Protein AF-V5GTF8-F1 (afdb_monomer_lite)

Organism: Ixodes ricinus (NCBI:txid34613)

Radius of gyration: 15.08 Å; chains: 1; bounding box: 33×26×38 Å

Structure (mmCIF, N/CA/C/O backbone):
data_AF-V5GTF8-F1
#
_entry.id   AF-V5GTF8-F1
#
loop_
_atom_site.group_PDB
_atom_site.id
_atom_site.type_symbol
_atom_site.label_atom_id
_atom_site.label_alt_id
_atom_site.label_comp_id
_atom_site.label_asym_id
_atom_site.label_entity_id
_atom_site.label_seq_id
_atom_site.pdbx_PDB_ins_code
_atom_sit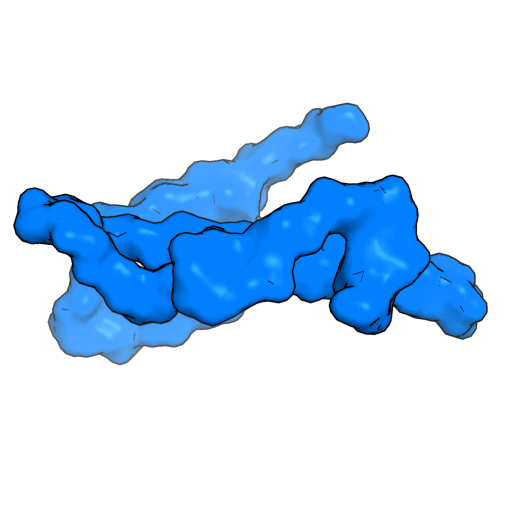e.Cartn_x
_atom_site.Cartn_y
_atom_site.Cartn_z
_atom_site.occupancy
_atom_site.B_iso_or_equiv
_atom_site.auth_seq_id
_atom_site.auth_comp_id
_atom_site.auth_asym_id
_atom_site.auth_atom_id
_atom_site.pdbx_PDB_model_num
ATOM 1 N N . ASP A 1 1 ? -12.548 -4.554 -15.352 1.00 60.28 1 ASP A N 1
ATOM 2 C CA . ASP A 1 1 ? -12.093 -4.417 -16.750 1.00 60.28 1 ASP A CA 1
ATOM 3 C C . ASP A 1 1 ? -10.646 -3.901 -16.921 1.00 60.28 1 ASP A C 1
ATOM 5 O O . ASP A 1 1 ? -9.759 -4.722 -17.110 1.00 60.28 1 ASP A O 1
ATOM 9 N N . VAL A 1 2 ? -10.324 -2.600 -16.779 1.00 63.62 2 VAL A N 1
ATOM 10 C CA . VAL A 1 2 ? -8.935 -2.079 -16.979 1.00 63.62 2 VAL A CA 1
ATOM 11 C C . VAL A 1 2 ? -7.894 -2.730 -16.055 1.00 63.62 2 VAL A C 1
ATOM 13 O O . VAL A 1 2 ? -6.796 -3.081 -16.496 1.00 63.62 2 VAL A O 1
ATOM 16 N N . LEU A 1 3 ? -8.240 -2.931 -14.781 1.00 60.81 3 LEU A N 1
ATOM 17 C CA . LEU A 1 3 ? -7.376 -3.572 -13.784 1.00 60.81 3 LEU A CA 1
ATOM 18 C C . LEU A 1 3 ? -7.127 -5.053 -14.102 1.00 60.81 3 LEU A C 1
ATOM 20 O O . LEU A 1 3 ? -5.975 -5.464 -14.189 1.00 60.81 3 LEU A O 1
ATOM 24 N N . GLN A 1 4 ? -8.174 -5.832 -14.384 1.00 65.06 4 GLN A N 1
ATOM 25 C CA . GLN A 1 4 ? -8.052 -7.240 -14.797 1.00 65.06 4 GLN A CA 1
ATOM 26 C C . GLN A 1 4 ? -7.216 -7.383 -16.078 1.00 65.06 4 GLN A C 1
ATOM 28 O O . GLN A 1 4 ? -6.276 -8.179 -16.114 1.00 65.06 4 GLN A O 1
ATOM 33 N N . ARG A 1 5 ? -7.474 -6.545 -17.098 1.00 67.50 5 ARG A N 1
ATOM 34 C CA . ARG A 1 5 ? -6.698 -6.525 -18.351 1.00 67.50 5 ARG A CA 1
ATOM 35 C C . ARG A 1 5 ? -5.227 -6.185 -18.120 1.00 67.50 5 ARG A C 1
ATOM 37 O O . ARG A 1 5 ? -4.349 -6.784 -18.738 1.00 67.50 5 ARG A O 1
ATOM 44 N N . THR A 1 6 ? -4.943 -5.247 -17.218 1.00 62.81 6 THR A N 1
ATOM 45 C CA . THR A 1 6 ? -3.562 -4.862 -16.897 1.00 62.81 6 THR A CA 1
ATOM 46 C C . THR A 1 6 ? -2.850 -5.938 -16.080 1.00 62.81 6 THR A C 1
ATOM 48 O O . THR A 1 6 ? -1.669 -6.199 -16.304 1.00 62.81 6 THR A O 1
ATOM 51 N N . LEU A 1 7 ? -3.559 -6.591 -15.159 1.00 64.88 7 LEU A N 1
ATOM 52 C CA . LEU A 1 7 ? -3.003 -7.615 -14.280 1.00 64.88 7 LEU A CA 1
ATOM 53 C C . LEU A 1 7 ? -2.896 -8.996 -14.935 1.00 64.88 7 LEU A C 1
ATOM 55 O O . LEU A 1 7 ? -2.104 -9.808 -14.457 1.00 64.88 7 LEU A O 1
ATOM 59 N N . LYS A 1 8 ? -3.645 -9.244 -16.020 1.00 65.75 8 LYS A N 1
ATOM 60 C CA . LYS A 1 8 ? -3.833 -10.568 -16.639 1.00 65.75 8 LYS A CA 1
ATOM 61 C C . LYS A 1 8 ? -4.272 -11.622 -15.612 1.00 65.75 8 LYS A C 1
ATOM 63 O O . LYS A 1 8 ? -3.759 -12.739 -15.588 1.00 65.75 8 LYS A O 1
ATOM 68 N N . LYS A 1 9 ? -5.171 -11.226 -14.712 1.00 64.56 9 LYS A N 1
ATOM 69 C CA . LYS A 1 9 ? -5.733 -12.069 -13.654 1.00 64.56 9 LYS A CA 1
ATOM 70 C C . LYS A 1 9 ? -7.237 -11.846 -13.612 1.00 64.56 9 LYS A C 1
ATOM 72 O O . LYS A 1 9 ? -7.671 -10.691 -13.612 1.00 64.56 9 LYS A O 1
ATOM 77 N N . ASP A 1 10 ? -7.993 -12.935 -13.534 1.00 66.50 10 ASP A N 1
ATOM 78 C CA . ASP A 1 10 ? -9.406 -12.871 -13.183 1.00 66.50 10 ASP A CA 1
ATOM 79 C C . ASP A 1 10 ? -9.510 -12.583 -11.692 1.00 66.50 10 ASP A C 1
ATOM 81 O O . ASP A 1 10 ? -9.294 -13.442 -10.840 1.00 66.50 10 ASP A O 1
ATOM 85 N N . LEU A 1 11 ? -9.759 -11.316 -11.386 1.00 64.75 11 LEU A N 1
ATOM 86 C CA . LEU A 1 11 ? -10.114 -10.879 -10.048 1.00 64.75 11 LEU A CA 1
ATOM 87 C C . LEU A 1 11 ? -11.633 -10.781 -9.999 1.00 64.75 11 LEU A C 1
ATOM 89 O O . LEU A 1 11 ? -12.208 -10.059 -10.815 1.00 64.75 11 LEU A O 1
ATOM 93 N N . CYS A 1 12 ? -12.280 -11.465 -9.060 1.00 66.06 12 CYS A N 1
ATOM 94 C CA . CYS A 1 12 ? -13.686 -11.206 -8.765 1.00 66.06 12 CYS A CA 1
ATOM 95 C C . CYS A 1 12 ? -13.748 -9.841 -8.069 1.00 66.06 12 CYS A C 1
ATOM 97 O O . CYS A 1 12 ? -13.490 -9.749 -6.876 1.00 66.06 12 CYS A O 1
ATOM 99 N N . VAL A 1 13 ? -13.928 -8.777 -8.857 1.00 64.00 13 VAL A N 1
ATOM 100 C CA . VAL A 1 13 ? -14.062 -7.394 -8.386 1.00 64.00 13 VAL A CA 1
ATOM 101 C C . VAL A 1 13 ? -15.472 -6.948 -8.728 1.00 64.00 13 VAL A C 1
ATOM 103 O O . VAL A 1 13 ? -15.736 -6.438 -9.815 1.00 64.00 13 VAL A O 1
ATOM 106 N N . ASP A 1 14 ? -16.374 -7.194 -7.798 1.00 65.50 14 ASP A N 1
ATOM 107 C CA . ASP A 1 14 ? -17.745 -6.713 -7.779 1.00 65.50 14 ASP A CA 1
ATOM 108 C C . ASP A 1 14 ? -18.013 -5.981 -6.452 1.00 65.50 14 ASP A C 1
ATOM 110 O O . ASP A 1 14 ? -17.181 -5.952 -5.539 1.00 65.50 14 ASP A O 1
ATOM 114 N N . HIS A 1 15 ? -19.189 -5.370 -6.342 1.00 58.78 15 HIS A N 1
ATOM 115 C CA . HIS A 1 15 ? -19.606 -4.613 -5.154 1.00 58.78 15 HIS A CA 1
ATOM 116 C C . HIS A 1 15 ? -19.722 -5.482 -3.884 1.00 58.78 15 HIS A C 1
ATOM 118 O O . HIS A 1 15 ? -19.861 -4.944 -2.789 1.00 58.78 15 HIS A O 1
ATOM 124 N N . PHE A 1 16 ? -19.679 -6.813 -4.018 1.00 61.81 16 PHE A N 1
ATOM 125 C CA . PHE A 1 16 ? -19.723 -7.770 -2.914 1.00 61.81 16 PHE A CA 1
ATOM 126 C C . PHE A 1 16 ? -18.328 -8.251 -2.487 1.00 61.81 16 PHE A C 1
ATOM 128 O O . PHE A 1 16 ? -18.189 -8.822 -1.406 1.00 61.81 16 PHE A O 1
ATOM 135 N N . THR A 1 17 ? -17.297 -8.023 -3.303 1.00 63.66 17 THR A N 1
ATOM 136 C CA . THR A 1 17 ? -15.939 -8.564 -3.118 1.00 63.66 17 THR A CA 1
ATOM 137 C C . THR A 1 17 ? -14.884 -7.505 -2.820 1.00 63.66 17 THR A C 1
ATOM 139 O O . THR A 1 17 ? -13.904 -7.845 -2.167 1.00 63.66 17 THR A O 1
ATOM 142 N N . ILE A 1 18 ? -15.093 -6.242 -3.214 1.00 63.03 18 ILE A N 1
ATOM 143 C CA . ILE A 1 18 ? -14.372 -5.095 -2.635 1.00 63.03 18 ILE A CA 1
ATOM 144 C C . ILE A 1 18 ? -15.337 -4.347 -1.726 1.00 63.03 18 ILE A C 1
ATOM 146 O O . ILE A 1 18 ? -16.244 -3.664 -2.210 1.00 63.03 18 ILE A O 1
ATOM 150 N N . ARG A 1 19 ? -15.173 -4.497 -0.413 1.00 64.31 19 ARG A N 1
ATOM 151 C CA . ARG A 1 19 ? -16.118 -3.962 0.573 1.00 64.31 19 ARG A CA 1
ATOM 152 C C . ARG A 1 19 ? -15.491 -2.797 1.332 1.00 64.31 19 ARG A C 1
ATOM 154 O O . ARG A 1 19 ? -14.413 -2.882 1.885 1.00 64.31 19 ARG A O 1
ATOM 161 N N . PHE A 1 20 ? -16.168 -1.656 1.353 1.00 58.94 20 PHE A N 1
ATOM 162 C CA . PHE A 1 20 ? -15.676 -0.473 2.075 1.00 58.94 20 PHE A CA 1
ATOM 163 C C . PHE A 1 20 ? -16.199 -0.398 3.518 1.00 58.94 20 PHE A C 1
ATOM 165 O O . PHE A 1 20 ? -15.873 0.543 4.237 1.00 58.94 20 PHE A O 1
ATOM 172 N N . LEU A 1 21 ? -17.026 -1.366 3.931 1.00 61.25 21 LEU A N 1
ATOM 173 C CA . LEU A 1 21 ? -17.653 -1.435 5.247 1.00 61.25 21 LEU A CA 1
ATOM 174 C C . LEU A 1 21 ? -17.401 -2.807 5.885 1.00 61.25 21 LEU A C 1
ATOM 176 O O . LEU A 1 21 ? -17.469 -3.810 5.166 1.00 61.25 21 LEU A O 1
ATOM 180 N N . PRO A 1 22 ? -17.179 -2.861 7.209 1.00 65.06 22 PRO A N 1
ATOM 181 C CA . PRO A 1 22 ? -17.044 -4.125 7.912 1.00 65.06 22 PRO A CA 1
ATOM 182 C C . PRO A 1 22 ? -18.336 -4.941 7.884 1.00 65.06 22 PRO A C 1
ATOM 184 O O . PRO A 1 22 ? -19.436 -4.393 7.991 1.00 65.06 22 PRO A O 1
ATOM 187 N N . ILE A 1 23 ? -18.199 -6.258 7.745 1.00 65.81 23 ILE A N 1
ATOM 188 C CA . ILE A 1 23 ? -19.331 -7.199 7.684 1.00 65.81 23 ILE A CA 1
ATOM 189 C C . ILE A 1 23 ? -19.624 -7.756 9.071 1.00 65.81 23 ILE A C 1
ATOM 191 O O . ILE A 1 23 ? -20.782 -7.956 9.442 1.00 65.81 23 ILE A O 1
ATOM 195 N N . GLU A 1 24 ? -18.565 -8.000 9.839 1.00 75.00 24 GLU A N 1
ATOM 196 C CA . GLU A 1 24 ? -18.646 -8.576 11.172 1.00 75.00 24 GLU A CA 1
ATOM 197 C C . GLU A 1 24 ? -18.427 -7.518 12.252 1.00 75.00 24 GLU A C 1
ATOM 199 O O . GLU A 1 24 ? -17.638 -6.579 12.116 1.00 75.00 24 GLU A O 1
ATOM 204 N N . LYS A 1 25 ? -19.126 -7.682 13.380 1.00 70.50 25 LYS A N 1
ATOM 205 C CA . LYS A 1 25 ? -18.875 -6.857 14.563 1.00 70.50 25 LYS A CA 1
ATOM 206 C C . LYS A 1 25 ? -17.446 -7.110 15.046 1.00 70.50 25 LYS A C 1
ATOM 208 O O . LYS A 1 25 ? -17.130 -8.223 15.450 1.00 70.50 25 LYS A O 1
ATOM 213 N N . GLY A 1 26 ? -16.621 -6.065 15.043 1.00 70.75 26 GLY A N 1
ATOM 214 C CA . GLY A 1 26 ? -15.213 -6.131 15.450 1.00 70.75 26 GLY A CA 1
ATOM 215 C C . GLY A 1 26 ? -14.220 -6.186 14.288 1.00 70.75 26 GLY A C 1
ATOM 216 O O . GLY A 1 26 ? -13.015 -6.118 14.521 1.00 70.75 26 GLY A O 1
ATOM 217 N N . GLU A 1 27 ? -14.692 -6.252 13.041 1.00 7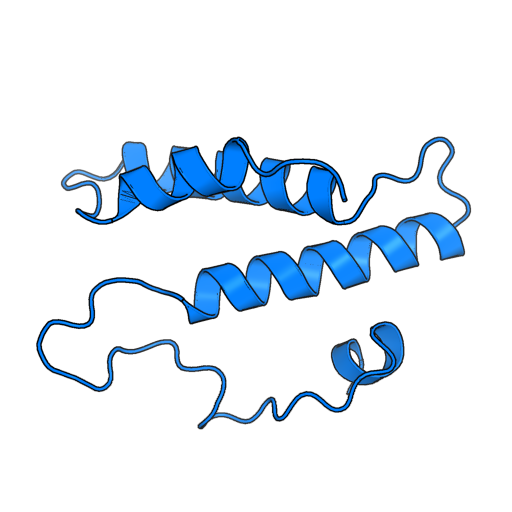8.56 27 GLU A N 1
ATOM 218 C CA . GLU A 1 27 ? -13.834 -6.040 11.880 1.00 78.56 27 GLU A CA 1
ATOM 219 C C . GLU A 1 27 ? -13.508 -4.542 11.766 1.00 78.56 27 GLU A C 1
ATOM 221 O O . GLU A 1 27 ? -14.326 -3.730 11.356 1.00 78.56 27 GLU A O 1
ATOM 226 N N . ASN A 1 28 ? -12.305 -4.158 12.189 1.00 81.69 28 ASN A N 1
ATOM 227 C CA . ASN A 1 28 ? -11.870 -2.756 12.171 1.00 81.69 28 ASN A CA 1
ATOM 228 C C . ASN A 1 28 ? -10.772 -2.490 11.131 1.00 81.69 28 ASN A C 1
ATOM 230 O O . ASN A 1 28 ? -10.467 -1.332 10.849 1.00 81.69 28 ASN A O 1
ATOM 234 N N . VAL A 1 29 ? -10.161 -3.543 10.576 1.00 87.94 29 VAL A N 1
ATOM 235 C CA . VAL A 1 29 ? -9.028 -3.442 9.645 1.00 87.94 29 VAL A CA 1
ATOM 236 C C . VAL A 1 29 ? -9.531 -3.300 8.203 1.00 87.94 29 VAL A C 1
ATOM 238 O O . VAL A 1 29 ? -10.235 -4.187 7.727 1.00 87.94 29 VAL A O 1
ATOM 241 N N . PRO A 1 30 ? -9.132 -2.255 7.455 1.00 87.12 30 PRO A N 1
ATOM 242 C CA . PRO A 1 30 ? -9.602 -2.032 6.091 1.00 87.12 30 PRO A CA 1
ATOM 243 C C . PRO A 1 30 ? -8.765 -2.822 5.070 1.00 87.12 30 PRO A C 1
ATOM 245 O O . PRO A 1 30 ? 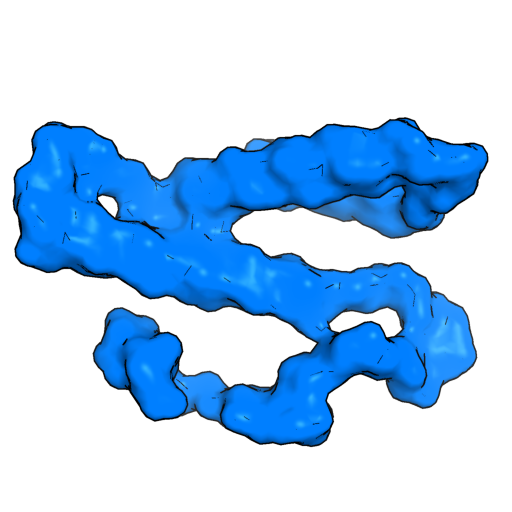-7.975 -2.252 4.313 1.00 87.12 30 PRO A O 1
ATOM 248 N N . TYR A 1 31 ? -8.923 -4.146 5.024 1.00 84.94 31 TYR A N 1
ATOM 249 C CA . TYR A 1 31 ? -8.170 -4.997 4.088 1.00 84.94 31 TYR A CA 1
ATOM 250 C C . TYR A 1 31 ? -8.420 -4.650 2.616 1.00 84.94 31 TYR A C 1
ATOM 252 O O . TYR A 1 31 ? -7.495 -4.711 1.803 1.00 84.94 31 TYR A O 1
ATOM 260 N N . ASP A 1 32 ? -9.627 -4.202 2.279 1.00 82.62 32 ASP A N 1
ATOM 261 C CA . ASP A 1 32 ? -9.967 -3.722 0.941 1.00 82.62 32 ASP A CA 1
ATOM 262 C C . ASP A 1 32 ? -9.136 -2.508 0.517 1.00 82.62 32 ASP A C 1
ATOM 264 O O . ASP A 1 32 ? -8.725 -2.413 -0.641 1.00 82.62 32 ASP A O 1
ATOM 268 N N . MET A 1 33 ? -8.797 -1.617 1.458 1.00 86.81 33 MET A N 1
ATOM 269 C CA . MET A 1 33 ? -7.877 -0.510 1.196 1.00 86.81 33 MET A CA 1
ATOM 270 C C . MET A 1 33 ? -6.489 -1.046 0.836 1.00 86.81 33 MET A C 1
ATOM 272 O O . MET A 1 33 ? -5.911 -0.626 -0.165 1.00 86.81 33 MET A O 1
ATOM 276 N N . PHE A 1 34 ? -5.955 -2.006 1.600 1.00 88.94 34 PHE A N 1
ATOM 277 C CA . PHE A 1 34 ? -4.644 -2.600 1.307 1.00 88.94 34 PHE A CA 1
ATOM 278 C C . PHE A 1 34 ? -4.632 -3.302 -0.054 1.00 88.94 34 PHE A C 1
ATOM 280 O O . PHE A 1 34 ? -3.682 -3.144 -0.825 1.00 88.94 34 PHE A O 1
ATOM 287 N N . MET A 1 35 ? -5.707 -4.021 -0.382 1.00 87.44 35 MET A N 1
ATOM 288 C CA . MET A 1 35 ? -5.879 -4.646 -1.688 1.00 87.44 35 MET A CA 1
ATOM 289 C C . MET A 1 35 ? -5.908 -3.596 -2.805 1.00 87.44 35 MET A C 1
ATOM 291 O O . MET A 1 35 ? -5.177 -3.735 -3.785 1.00 87.44 35 MET A O 1
ATOM 295 N N . ALA A 1 36 ? -6.686 -2.522 -2.653 1.00 86.50 36 ALA A N 1
ATOM 296 C CA . ALA A 1 36 ? -6.772 -1.448 -3.639 1.00 86.50 36 ALA A CA 1
ATOM 297 C C . ALA A 1 36 ? -5.415 -0.765 -3.879 1.00 86.50 36 ALA A C 1
ATOM 299 O O . ALA A 1 36 ? -5.019 -0.579 -5.033 1.00 86.50 36 ALA A O 1
ATOM 300 N N . LEU A 1 37 ? -4.664 -0.464 -2.812 1.00 92.44 37 LEU A N 1
ATOM 301 C CA . LEU A 1 37 ? -3.308 0.082 -2.913 1.00 92.44 37 LEU A CA 1
ATOM 302 C C . LEU A 1 37 ? -2.374 -0.877 -3.665 1.00 92.44 37 LEU A C 1
ATOM 304 O O . LEU A 1 37 ? -1.650 -0.454 -4.565 1.00 92.44 37 LEU A O 1
ATOM 308 N N . GLY A 1 38 ? -2.420 -2.177 -3.358 1.00 91.75 38 GLY A N 1
ATOM 309 C CA . GLY A 1 38 ? -1.612 -3.192 -4.041 1.00 91.75 38 GLY A CA 1
ATOM 310 C C . GLY A 1 38 ? -1.940 -3.309 -5.532 1.00 91.75 38 GLY A C 1
ATOM 311 O O . GLY A 1 38 ? -1.044 -3.312 -6.381 1.00 91.75 38 GLY A O 1
ATOM 312 N N . LEU A 1 39 ? -3.230 -3.348 -5.867 1.00 90.00 39 LEU A N 1
ATOM 313 C CA . LEU A 1 39 ? -3.722 -3.401 -7.243 1.00 90.00 39 LEU A CA 1
ATOM 314 C C . LEU A 1 39 ? -3.298 -2.168 -8.048 1.00 90.00 39 LEU A C 1
ATOM 316 O O . LEU A 1 39 ? -2.818 -2.299 -9.179 1.00 90.00 39 LEU A O 1
ATOM 320 N N . TYR A 1 40 ? -3.427 -0.980 -7.460 1.00 91.06 40 TYR A N 1
ATOM 321 C CA . TYR A 1 40 ? -2.985 0.260 -8.082 1.00 91.06 40 TYR A CA 1
ATOM 322 C C . TYR A 1 40 ? -1.469 0.270 -8.310 1.00 91.06 40 TYR A C 1
ATOM 324 O O . TYR A 1 40 ? -1.022 0.605 -9.406 1.00 91.06 40 TYR A O 1
ATOM 332 N N . SER A 1 41 ? -0.669 -0.184 -7.345 1.00 94.38 41 SER A N 1
ATOM 333 C CA . SER A 1 41 ? 0.788 -0.278 -7.496 1.00 94.38 41 SER A CA 1
ATOM 334 C C . SER A 1 41 ? 1.223 -1.231 -8.609 1.00 94.38 41 SER A C 1
ATOM 336 O O . SER A 1 41 ? 2.142 -0.926 -9.373 1.00 94.38 41 SER A O 1
ATOM 338 N N . LEU A 1 42 ? 0.538 -2.370 -8.754 1.00 92.19 42 LEU A N 1
ATOM 339 C CA . LEU A 1 42 ? 0.767 -3.305 -9.859 1.00 92.19 42 LEU A CA 1
ATOM 340 C C . LEU A 1 42 ? 0.414 -2.689 -11.217 1.00 92.19 42 LEU A C 1
ATOM 342 O O . LEU A 1 42 ? 1.114 -2.926 -12.206 1.00 92.19 42 LEU A O 1
ATOM 346 N N . TRP A 1 43 ? -0.675 -1.921 -11.281 1.00 91.31 43 TRP A N 1
ATOM 347 C CA . TRP A 1 43 ? -1.060 -1.187 -12.483 1.00 91.31 43 TRP A CA 1
ATOM 348 C C . TRP A 1 43 ? -0.027 -0.105 -12.827 1.00 91.31 43 TRP A C 1
ATOM 350 O O . TRP A 1 43 ? 0.463 -0.077 -13.956 1.00 91.31 43 TRP A O 1
ATOM 360 N N . ARG A 1 44 ? 0.381 0.717 -11.850 1.00 91.56 44 ARG A N 1
ATOM 361 C CA . ARG A 1 44 ? 1.379 1.786 -12.018 1.00 91.56 44 ARG A CA 1
ATOM 362 C C . ARG A 1 44 ? 2.726 1.265 -12.490 1.00 91.56 44 ARG A C 1
ATOM 364 O O . ARG A 1 44 ? 3.262 1.804 -13.451 1.00 91.56 44 ARG A O 1
ATOM 371 N N . SER A 1 45 ? 3.233 0.198 -11.878 1.00 93.50 45 SER A N 1
ATOM 372 C CA . SER A 1 45 ? 4.509 -0.404 -12.277 1.00 93.50 45 SER A CA 1
ATOM 373 C C . SER A 1 45 ? 4.482 -0.891 -13.729 1.00 93.50 45 SER A C 1
ATOM 375 O O . SER A 1 45 ? 5.391 -0.602 -14.504 1.00 93.50 45 SER A O 1
ATOM 377 N N . ARG A 1 46 ? 3.391 -1.542 -14.157 1.00 89.75 46 ARG A N 1
ATOM 378 C CA . ARG A 1 46 ? 3.230 -1.948 -15.563 1.00 89.75 46 ARG A CA 1
ATOM 379 C C . ARG A 1 46 ? 3.099 -0.762 -16.514 1.00 89.75 46 ARG A C 1
ATOM 381 O O . ARG A 1 46 ? 3.590 -0.841 -17.639 1.00 89.75 46 ARG A O 1
ATOM 388 N N . LEU A 1 47 ? 2.420 0.303 -16.096 1.00 90.19 47 LEU A N 1
ATOM 389 C CA . LEU A 1 47 ? 2.251 1.502 -16.910 1.00 90.19 47 LEU A CA 1
ATOM 390 C C . LEU A 1 47 ? 3.581 2.242 -17.103 1.00 90.19 47 LEU A C 1
ATOM 392 O O . LEU A 1 47 ? 3.885 2.624 -18.227 1.00 90.19 47 LEU A O 1
ATOM 396 N N . ALA A 1 48 ? 4.397 2.351 -16.051 1.00 91.81 48 ALA A N 1
ATOM 397 C CA . ALA A 1 48 ? 5.729 2.951 -16.107 1.00 91.81 48 ALA A CA 1
ATOM 398 C C . ALA A 1 48 ? 6.633 2.247 -17.133 1.00 91.81 48 ALA A C 1
ATOM 400 O O . ALA A 1 48 ? 7.293 2.897 -17.942 1.00 91.81 48 ALA A O 1
ATOM 401 N N . VAL A 1 49 ? 6.589 0.908 -17.170 1.00 89.00 49 VAL A N 1
ATOM 402 C CA . VAL A 1 49 ? 7.292 0.112 -18.190 1.00 89.00 49 VAL A CA 1
ATOM 403 C C . VAL A 1 49 ? 6.738 0.383 -19.593 1.00 89.00 49 VAL A C 1
ATOM 405 O O . VAL A 1 49 ? 7.509 0.574 -20.528 1.00 89.00 49 VAL A O 1
ATOM 408 N N . ARG A 1 50 ? 5.408 0.434 -19.761 1.00 88.12 50 ARG A N 1
ATOM 409 C CA . ARG A 1 50 ? 4.775 0.715 -21.066 1.00 88.12 50 ARG A CA 1
ATOM 410 C C . ARG A 1 50 ? 5.099 2.106 -21.607 1.00 88.12 50 ARG A C 1
ATOM 412 O O . ARG A 1 50 ? 5.189 2.259 -22.819 1.00 88.12 50 ARG A O 1
ATOM 419 N N . HIS A 1 51 ? 5.250 3.096 -20.734 1.00 92.00 51 HIS A N 1
ATOM 420 C CA . HIS A 1 51 ? 5.601 4.465 -21.107 1.00 92.00 51 HIS A CA 1
ATOM 421 C C . HIS A 1 51 ? 7.110 4.703 -21.224 1.00 92.00 51 HIS A C 1
ATOM 423 O O . HIS A 1 51 ? 7.508 5.835 -21.480 1.00 92.00 51 HIS A O 1
ATOM 429 N N . ALA A 1 52 ? 7.938 3.664 -21.054 1.00 90.56 52 ALA A N 1
ATOM 430 C CA . ALA A 1 52 ? 9.394 3.776 -21.073 1.00 90.56 52 ALA A CA 1
ATOM 431 C C . ALA A 1 52 ? 9.915 4.879 -20.128 1.00 90.56 52 ALA A C 1
ATOM 433 O O . ALA A 1 52 ? 10.790 5.665 -20.492 1.00 90.56 52 ALA A O 1
ATOM 434 N N . GLU A 1 53 ? 9.361 4.951 -18.910 1.00 93.25 53 GLU A N 1
ATOM 435 C CA . GLU A 1 53 ? 9.895 5.833 -17.868 1.00 93.25 53 GLU A CA 1
ATOM 436 C C . GLU A 1 53 ? 11.384 5.521 -17.630 1.00 93.25 53 GLU A C 1
ATOM 438 O O . G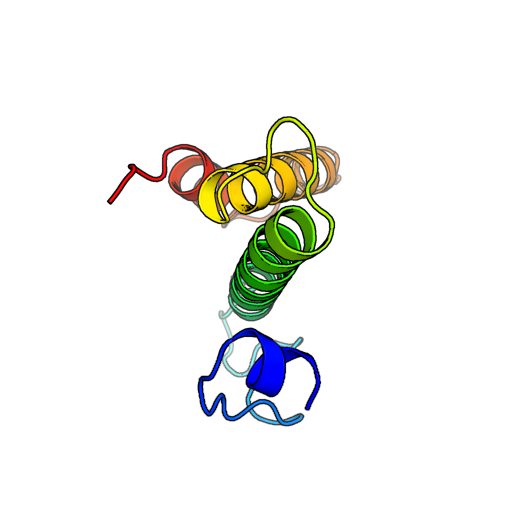LU A 1 53 ? 11.791 4.362 -17.661 1.00 93.25 53 GLU A O 1
ATOM 443 N N . VAL A 1 54 ? 12.204 6.550 -17.378 1.00 88.62 54 VAL A N 1
ATOM 444 C CA . VAL A 1 54 ? 13.676 6.420 -17.285 1.00 88.62 54 VAL A CA 1
ATOM 445 C C . VAL A 1 54 ? 14.107 5.445 -16.179 1.00 88.62 54 VAL A C 1
ATOM 447 O O . VAL A 1 54 ? 15.108 4.748 -16.320 1.00 88.62 54 VAL A O 1
ATOM 450 N N . GLN A 1 55 ? 13.351 5.385 -15.079 1.00 91.44 55 GLN A N 1
ATOM 451 C CA . GLN A 1 55 ? 13.582 4.475 -13.954 1.00 91.44 55 GLN A CA 1
ATOM 452 C C . GLN A 1 55 ? 12.232 3.956 -13.433 1.00 91.44 55 GLN A C 1
ATOM 454 O O . GLN A 1 55 ? 11.690 4.503 -12.468 1.00 91.44 55 GLN A O 1
ATOM 459 N N . PRO A 1 56 ? 11.640 2.936 -14.080 1.00 91.75 56 PRO A N 1
ATOM 460 C CA . PRO A 1 56 ? 10.337 2.432 -13.681 1.00 91.75 56 PRO A CA 1
ATOM 461 C C . PRO A 1 56 ? 10.458 1.734 -12.324 1.00 91.75 56 PRO A C 1
ATOM 463 O O . PRO A 1 56 ? 11.287 0.841 -12.135 1.00 91.75 56 PRO A O 1
ATOM 466 N N . LYS A 1 57 ? 9.620 2.129 -11.363 1.00 94.25 57 LYS A N 1
ATOM 467 C CA . LYS A 1 57 ? 9.629 1.520 -10.029 1.00 94.25 57 LYS A CA 1
ATOM 468 C C . LYS A 1 57 ? 8.905 0.171 -10.043 1.00 94.25 57 LYS A C 1
ATOM 470 O O . LYS A 1 57 ? 7.939 -0.047 -10.786 1.00 94.25 57 LYS A O 1
ATOM 475 N N . SER A 1 58 ? 9.338 -0.736 -9.170 1.00 93.94 58 SER A N 1
ATOM 476 C CA . SER A 1 58 ? 8.607 -1.980 -8.931 1.00 93.94 58 SER A CA 1
ATOM 477 C C . SER A 1 58 ? 7.269 -1.694 -8.239 1.00 93.94 58 SER A C 1
ATOM 479 O O . SER A 1 58 ? 7.096 -0.679 -7.559 1.00 93.94 58 SER A O 1
ATOM 481 N N . ALA A 1 59 ? 6.309 -2.611 -8.379 1.00 93.69 59 ALA A N 1
ATOM 482 C CA . ALA A 1 59 ? 5.026 -2.504 -7.685 1.00 93.69 59 ALA A CA 1
ATOM 483 C C . ALA A 1 59 ? 5.206 -2.418 -6.160 1.00 93.69 59 ALA A C 1
ATOM 485 O O . ALA A 1 59 ? 4.483 -1.681 -5.499 1.00 93.69 59 ALA A O 1
ATOM 486 N N . ARG A 1 60 ? 6.211 -3.111 -5.608 1.00 95.19 60 ARG A N 1
ATOM 487 C CA . ARG A 1 60 ? 6.568 -3.027 -4.187 1.00 95.19 60 ARG A CA 1
ATOM 488 C C . ARG A 1 60 ? 6.918 -1.597 -3.780 1.00 95.19 60 ARG A C 1
ATOM 490 O O . ARG A 1 60 ? 6.392 -1.117 -2.784 1.00 95.19 60 ARG A O 1
ATOM 497 N N . VAL A 1 61 ? 7.768 -0.912 -4.547 1.00 95.69 61 VAL A N 1
ATOM 498 C CA . VAL A 1 61 ? 8.182 0.462 -4.221 1.00 95.69 61 VAL A CA 1
ATOM 499 C C . VAL A 1 61 ? 6.983 1.412 -4.263 1.00 95.69 61 VAL A C 1
ATOM 501 O O . VAL A 1 61 ? 6.766 2.141 -3.300 1.00 95.69 61 VAL A O 1
ATOM 504 N N . TYR A 1 62 ? 6.148 1.350 -5.308 1.00 95.94 62 TYR A N 1
ATOM 505 C CA . TYR A 1 62 ? 4.913 2.150 -5.353 1.00 95.94 62 TYR A CA 1
ATOM 506 C C . TYR A 1 62 ? 3.976 1.846 -4.178 1.00 95.94 62 TYR A C 1
ATOM 508 O O . TYR A 1 62 ? 3.375 2.756 -3.614 1.00 95.94 62 TYR A O 1
ATOM 516 N N . PHE A 1 63 ? 3.853 0.575 -3.791 1.00 96.38 63 PHE A N 1
ATOM 517 C CA . PHE A 1 63 ? 3.011 0.171 -2.671 1.00 96.38 63 PHE A CA 1
ATOM 518 C C . PHE A 1 63 ? 3.518 0.729 -1.342 1.00 96.38 63 PHE A C 1
ATOM 520 O O . PHE A 1 63 ? 2.732 1.316 -0.607 1.00 96.38 63 PHE A O 1
ATOM 527 N N . ILE A 1 64 ? 4.819 0.619 -1.062 1.00 97.06 64 ILE A N 1
ATOM 528 C CA . ILE A 1 64 ? 5.423 1.178 0.154 1.00 97.06 64 ILE A CA 1
ATOM 529 C C . ILE A 1 64 ? 5.227 2.699 0.205 1.00 97.06 64 ILE A C 1
ATOM 531 O O . ILE A 1 64 ? 4.832 3.217 1.245 1.00 97.06 64 ILE A O 1
ATOM 535 N N . GLU A 1 65 ? 5.423 3.415 -0.908 1.00 96.62 65 GLU A N 1
ATOM 536 C CA . GLU A 1 65 ? 5.193 4.868 -0.973 1.00 96.62 65 GLU A CA 1
ATOM 537 C C . GLU A 1 65 ? 3.746 5.247 -0.629 1.00 96.62 65 GLU A C 1
ATOM 539 O O . GLU A 1 65 ? 3.514 6.191 0.126 1.00 96.62 65 GLU A O 1
ATOM 544 N N . LEU A 1 66 ? 2.766 4.492 -1.132 1.00 96.94 66 LEU A N 1
ATOM 545 C CA . LEU A 1 66 ? 1.354 4.718 -0.818 1.00 96.94 66 LEU A CA 1
ATOM 546 C C . LEU A 1 66 ? 1.013 4.371 0.632 1.00 96.94 66 LEU A C 1
ATOM 548 O O . LEU A 1 66 ? 0.235 5.085 1.258 1.00 96.94 66 LEU A O 1
ATOM 552 N N . VAL A 1 67 ? 1.598 3.304 1.180 1.00 96.75 67 VAL A N 1
ATOM 553 C CA . VAL A 1 67 ? 1.430 2.931 2.592 1.00 96.75 67 VAL A CA 1
ATOM 554 C C . VAL A 1 67 ? 1.997 4.017 3.507 1.00 96.75 67 VAL A C 1
ATOM 556 O O . VAL A 1 67 ? 1.346 4.367 4.486 1.00 96.75 67 VAL A O 1
ATOM 559 N N . ILE A 1 68 ? 3.155 4.600 3.172 1.00 97.00 68 ILE A N 1
ATOM 560 C CA . ILE A 1 68 ? 3.739 5.731 3.913 1.00 97.00 68 ILE A CA 1
ATOM 561 C C . ILE A 1 68 ? 2.789 6.933 3.900 1.00 97.00 68 ILE A C 1
ATOM 563 O O . ILE A 1 68 ? 2.541 7.533 4.944 1.00 97.00 68 ILE A O 1
ATOM 567 N N . GLN A 1 69 ? 2.223 7.269 2.737 1.00 96.25 69 GLN A N 1
ATOM 568 C CA . GLN A 1 69 ? 1.255 8.365 2.623 1.00 96.25 69 GLN A CA 1
ATOM 569 C C . GLN A 1 69 ? -0.011 8.090 3.442 1.00 96.25 69 GLN A C 1
ATOM 571 O O . GLN A 1 69 ? -0.450 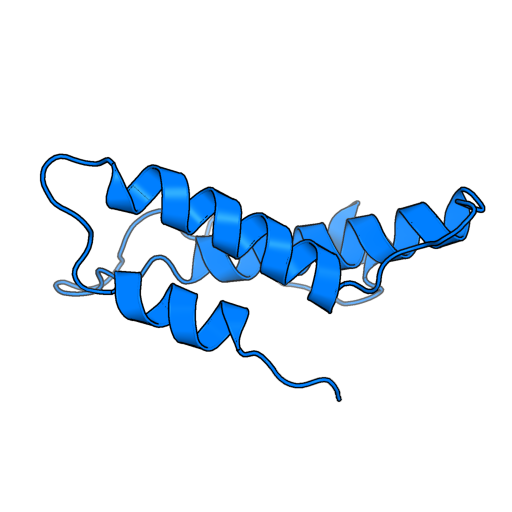8.952 4.199 1.00 96.25 69 GLN A O 1
ATOM 576 N N . ALA A 1 70 ? -0.570 6.881 3.339 1.00 94.44 70 ALA A N 1
ATOM 577 C CA . ALA A 1 70 ? -1.744 6.480 4.109 1.00 94.44 70 ALA A CA 1
ATOM 578 C C . ALA A 1 70 ? -1.474 6.546 5.619 1.00 94.44 70 ALA A C 1
ATOM 580 O O . ALA A 1 70 ? -2.284 7.090 6.367 1.00 94.44 70 ALA A O 1
ATOM 581 N N . LYS A 1 71 ? -0.310 6.052 6.057 1.00 95.56 71 LYS A N 1
ATOM 582 C CA . LYS A 1 71 ? 0.129 6.119 7.451 1.00 95.56 71 LYS A CA 1
ATOM 583 C C . LYS A 1 71 ? 0.216 7.565 7.932 1.00 95.56 71 LYS A C 1
ATOM 585 O O . LYS A 1 71 ? -0.384 7.885 8.949 1.00 95.56 71 LYS A O 1
ATOM 590 N N . SER A 1 72 ? 0.864 8.441 7.164 1.00 95.94 72 SER A N 1
ATOM 591 C CA . SER A 1 72 ? 0.986 9.861 7.503 1.00 95.94 72 SER A CA 1
ATOM 592 C C . SER A 1 72 ? -0.376 10.534 7.700 1.00 95.94 72 SER A C 1
ATOM 594 O O . SER A 1 72 ? -0.544 11.298 8.645 1.00 95.94 72 SER A O 1
ATOM 596 N N . VAL A 1 73 ? -1.371 10.235 6.860 1.00 94.38 73 VAL A N 1
ATOM 597 C CA . VAL A 1 73 ? -2.726 10.784 7.031 1.00 94.38 73 VAL A CA 1
ATOM 598 C C . VAL A 1 73 ? -3.385 10.254 8.307 1.00 94.38 73 VAL A C 1
ATOM 600 O O . VAL A 1 73 ? -3.964 11.029 9.062 1.00 94.38 73 VAL A O 1
ATOM 603 N N . LEU A 1 74 ? -3.276 8.950 8.570 1.00 92.81 74 LEU A N 1
ATOM 604 C CA . LEU A 1 74 ? -3.918 8.300 9.716 1.00 92.81 74 LEU A CA 1
ATOM 605 C C . LEU A 1 74 ? -3.280 8.679 11.059 1.00 92.81 74 LEU A C 1
ATOM 607 O O . LEU A 1 74 ? -3.998 8.833 12.044 1.00 92.81 74 LEU A O 1
ATOM 611 N N . GLU A 1 75 ? -1.963 8.883 11.104 1.00 94.31 75 GLU A N 1
ATOM 612 C CA . GLU A 1 75 ? -1.252 9.342 12.307 1.00 94.31 75 GLU A CA 1
ATOM 613 C C . GLU A 1 75 ? -1.650 10.761 12.728 1.00 94.31 75 GLU A C 1
ATOM 615 O O . GLU A 1 75 ? -1.558 11.092 13.905 1.00 94.31 75 GLU A O 1
ATOM 620 N N . ASN A 1 76 ? -2.121 11.590 11.791 1.00 93.94 76 ASN A N 1
ATOM 621 C CA . ASN A 1 76 ? -2.565 12.960 12.063 1.00 93.94 76 ASN A CA 1
ATOM 622 C C . ASN A 1 76 ? -4.052 13.062 12.454 1.00 93.94 76 ASN A C 1
ATOM 624 O O . ASN A 1 76 ? -4.580 14.167 12.583 1.00 93.94 76 ASN A O 1
ATOM 628 N N . THR A 1 77 ? -4.748 11.937 12.621 1.00 91.81 77 THR A N 1
ATOM 629 C CA . THR A 1 77 ? -6.132 11.932 13.118 1.00 91.81 77 THR A CA 1
ATOM 630 C C . THR A 1 77 ? -6.163 12.057 14.644 1.00 91.81 77 THR A C 1
ATOM 632 O O . THR A 1 77 ? -5.226 11.642 15.320 1.00 91.81 77 THR A O 1
ATOM 635 N N . GLU A 1 78 ? -7.245 12.609 15.210 1.00 92.19 78 GLU A N 1
ATOM 636 C CA . GLU A 1 78 ? -7.395 12.747 16.674 1.00 92.19 78 GLU A CA 1
ATOM 637 C C . GLU A 1 78 ? -7.309 11.398 17.404 1.00 92.19 78 GLU A C 1
ATOM 639 O O . GLU A 1 78 ? -6.846 11.322 18.540 1.00 92.19 78 GLU A O 1
ATOM 644 N N . THR A 1 79 ? -7.752 10.328 16.740 1.00 91.75 79 THR A N 1
ATOM 645 C CA . THR A 1 79 ? -7.727 8.954 17.247 1.00 91.75 79 THR A CA 1
ATOM 646 C C . THR A 1 79 ? -7.173 8.016 16.171 1.00 91.75 79 THR A C 1
ATOM 648 O O . THR A 1 79 ? -7.930 7.502 15.344 1.00 91.75 79 THR A O 1
ATOM 651 N N . PRO A 1 80 ? -5.845 7.783 16.153 1.00 91.44 80 PRO A N 1
ATOM 652 C CA . PRO A 1 80 ? -5.236 6.864 15.203 1.00 91.44 80 PRO A CA 1
ATOM 653 C C . PRO A 1 80 ? -5.849 5.457 15.304 1.00 91.44 80 PRO A C 1
ATOM 655 O O . PRO A 1 80 ? -6.102 4.982 16.415 1.00 91.44 80 PRO A O 1
ATOM 658 N N . PRO A 1 81 ? -6.067 4.752 14.178 1.00 91.50 81 PRO A N 1
ATOM 659 C CA . PRO A 1 81 ? -6.658 3.419 14.214 1.00 91.50 81 PRO A CA 1
ATOM 660 C C . PRO A 1 81 ? -5.783 2.404 14.960 1.00 91.50 81 PRO A C 1
ATOM 662 O O . PRO A 1 81 ? -4.568 2.371 14.775 1.00 91.50 81 PRO A O 1
ATOM 665 N N . GLU A 1 82 ? -6.393 1.488 15.716 1.00 91.62 82 GLU A N 1
ATOM 666 C CA . GLU A 1 82 ? -5.669 0.449 16.479 1.00 91.62 82 GLU A CA 1
ATOM 667 C C . GLU A 1 82 ? -4.772 -0.440 15.600 1.00 91.62 82 GLU A C 1
ATOM 669 O O . GLU A 1 82 ? -3.736 -0.947 16.028 1.00 91.62 82 GLU A O 1
ATOM 674 N N . TRP A 1 83 ? -5.154 -0.617 14.336 1.00 91.88 83 TRP A N 1
ATOM 675 C CA . TRP A 1 83 ? -4.431 -1.431 13.365 1.00 91.88 83 TRP A CA 1
ATOM 676 C C . TRP A 1 83 ? -3.310 -0.683 12.638 1.00 91.88 83 TRP A C 1
ATOM 678 O O . TRP A 1 83 ? -2.671 -1.273 11.766 1.00 91.88 83 TRP A O 1
ATOM 688 N N . ILE A 1 84 ? -3.031 0.582 12.969 1.00 93.50 84 ILE A N 1
ATOM 689 C CA . ILE A 1 84 ? -2.044 1.408 12.258 1.00 93.50 84 ILE A CA 1
ATOM 690 C C . ILE A 1 84 ? -0.645 0.772 12.209 1.00 93.50 84 ILE A C 1
ATOM 692 O O . ILE A 1 84 ? 0.046 0.888 11.199 1.00 93.50 84 ILE A O 1
ATOM 696 N N . GLY A 1 85 ? -0.270 -0.016 13.226 1.00 94.00 85 GLY A N 1
ATOM 697 C CA . GLY A 1 85 ? 0.987 -0.778 13.254 1.00 94.00 85 GLY A CA 1
ATOM 698 C C . GLY A 1 85 ? 1.102 -1.869 12.175 1.00 94.00 85 GLY A C 1
ATOM 699 O O . GLY A 1 85 ? 2.185 -2.408 11.940 1.00 94.00 85 GLY A O 1
ATOM 700 N N . LEU A 1 86 ? 0.015 -2.212 11.474 1.00 94.56 86 LEU A N 1
ATOM 701 C CA . LEU A 1 86 ? 0.086 -3.038 10.266 1.00 94.56 86 LEU A CA 1
ATOM 702 C C . LEU A 1 86 ? 0.792 -2.304 9.121 1.00 94.56 86 LEU A C 1
ATOM 704 O O . LEU A 1 86 ? 1.493 -2.948 8.342 1.00 94.56 86 LEU A O 1
ATOM 708 N N . LEU A 1 87 ? 0.663 -0.975 9.037 1.00 95.50 87 LEU A N 1
ATOM 709 C CA . LEU A 1 87 ? 1.320 -0.178 7.999 1.00 95.50 87 LEU A CA 1
ATOM 710 C C . LEU A 1 87 ? 2.845 -0.242 8.140 1.00 95.50 87 LEU A C 1
ATOM 712 O O . LEU A 1 87 ? 3.532 -0.373 7.133 1.00 95.50 87 LEU A O 1
ATOM 716 N N . ASP A 1 88 ? 3.371 -0.288 9.368 1.00 95.38 88 ASP A N 1
ATOM 717 C CA . ASP A 1 88 ? 4.806 -0.490 9.619 1.00 95.38 88 ASP A CA 1
ATOM 718 C C . ASP A 1 88 ? 5.319 -1.813 9.045 1.00 95.38 88 ASP A C 1
ATOM 720 O O . ASP A 1 88 ? 6.368 -1.871 8.400 1.00 95.38 88 ASP A O 1
ATOM 724 N N . LYS A 1 89 ? 4.544 -2.890 9.218 1.00 94.31 89 LYS A N 1
ATOM 725 C CA . LYS A 1 89 ? 4.885 -4.206 8.659 1.00 94.31 89 LYS A CA 1
ATOM 726 C C . LYS A 1 89 ? 4.869 -4.184 7.131 1.00 94.31 89 LYS A C 1
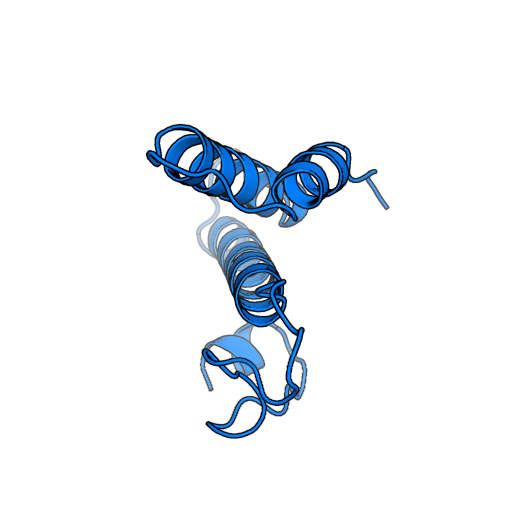ATOM 728 O O . LYS A 1 89 ? 5.731 -4.796 6.504 1.00 94.31 89 LYS A O 1
ATOM 733 N N . LEU A 1 90 ? 3.906 -3.477 6.534 1.00 94.12 90 LEU A N 1
ATOM 734 C CA . LEU A 1 90 ? 3.799 -3.323 5.082 1.00 94.12 90 LEU A CA 1
ATOM 735 C C . LEU A 1 90 ? 4.939 -2.468 4.507 1.00 94.12 90 LEU A C 1
ATOM 737 O O . LEU A 1 90 ? 5.461 -2.796 3.444 1.00 94.12 90 LEU A O 1
ATOM 741 N N . MET A 1 91 ? 5.380 -1.429 5.221 1.00 94.50 91 MET A N 1
ATOM 742 C CA . MET A 1 91 ? 6.560 -0.635 4.856 1.00 94.50 91 MET A CA 1
ATOM 743 C C . MET A 1 91 ? 7.845 -1.476 4.873 1.00 94.50 91 MET A C 1
ATOM 745 O O . MET A 1 91 ? 8.714 -1.295 4.023 1.00 94.50 91 MET A O 1
ATOM 749 N N . GLY A 1 92 ? 7.947 -2.431 5.802 1.00 92.81 92 GLY A N 1
ATOM 750 C CA . GLY A 1 92 ? 9.066 -3.372 5.921 1.00 92.81 92 GLY A CA 1
ATOM 751 C C . GLY A 1 92 ? 9.001 -4.595 4.995 1.00 92.81 92 GLY A C 1
ATOM 752 O O . GLY A 1 92 ? 9.767 -5.541 5.186 1.00 92.81 92 GLY A O 1
ATOM 753 N N . MET A 1 93 ? 8.091 -4.629 4.014 1.00 91.00 93 MET A N 1
ATOM 754 C CA . MET A 1 93 ? 7.913 -5.785 3.130 1.00 91.00 93 MET A CA 1
ATOM 755 C C . MET A 1 93 ? 9.207 -6.103 2.364 1.00 91.00 93 MET A C 1
ATOM 757 O O . MET A 1 93 ? 9.793 -5.217 1.743 1.00 91.00 93 MET A O 1
ATOM 761 N N . ARG A 1 94 ? 9.655 -7.365 2.388 1.00 88.62 94 ARG A N 1
ATOM 762 C CA . ARG A 1 94 ? 10.874 -7.824 1.692 1.00 88.62 94 ARG A CA 1
ATOM 763 C C . ARG A 1 94 ? 10.689 -7.851 0.171 1.00 88.62 94 ARG A C 1
ATOM 765 O O . ARG A 1 94 ? 9.563 -7.914 -0.318 1.00 88.62 94 ARG A O 1
ATOM 772 N N . GLU A 1 95 ? 11.796 -7.794 -0.563 1.00 84.00 95 GLU A N 1
ATOM 773 C CA . GLU A 1 95 ? 11.801 -8.162 -1.984 1.00 84.00 95 GLU A CA 1
ATOM 774 C C . GLU A 1 95 ? 11.698 -9.685 -2.126 1.00 84.00 95 GLU A C 1
ATOM 776 O O . GLU A 1 95 ? 12.186 -10.417 -1.261 1.00 84.00 95 GLU A O 1
ATOM 781 N N . PHE A 1 96 ? 11.001 -10.129 -3.173 1.00 65.75 96 PHE A N 1
ATOM 782 C CA . PHE A 1 96 ? 10.776 -11.534 -3.513 1.00 65.75 96 PHE A CA 1
ATOM 783 C C . PHE A 1 96 ? 11.569 -11.901 -4.761 1.00 65.75 96 PHE A C 1
ATOM 785 O O . PHE A 1 96 ? 11.604 -11.051 -5.682 1.00 65.75 96 PHE A O 1
#

Secondary structure (DSSP, 8-state):
-HHHHHHTS----STTTS-SS-SSTT----HHHHHHHHHHHHHHHHHHHHTT-SSPPPHHHHHHHHHHHHHHHHHTSSS--TTTHHHHHHHTPPP-

pLDDT: mean 84.22, std 12.77, range [58.78, 97.06]

Foldseek 3Di:
DLLCVLVVDDDPDDPVRLDQDDPDDPPQDNVSVLVVLLSVLSSQLSVCVVVVPVDRDHSLVSSLVVLVVVLVVQVPDPDRGPCSVVSVVSNVDDDD

Sequence (96 aa):
DVLQRTLKKDLCVDHFTIRFLPIEKGENVPYDMFMALGLYSLWRSRLAVRHAEVQPKSARVYFIELVIQAKSVLENTETPPEWIGLLDKLMGMREF